Protein AF-A0A3D9AKV2-F1 (afdb_monomer)

Structure (mmCIF, N/CA/C/O backbone):
data_AF-A0A3D9AKV2-F1
#
_entry.id   AF-A0A3D9AKV2-F1
#
loop_
_atom_site.group_PDB
_atom_site.id
_atom_site.type_symbol
_atom_site.label_atom_id
_atom_site.label_alt_id
_atom_site.label_comp_id
_atom_site.label_asym_id
_atom_site.label_entity_id
_atom_site.label_seq_id
_atom_site.pdbx_PDB_ins_code
_atom_site.Cartn_x
_atom_site.Cartn_y
_atom_site.Cartn_z
_atom_site.occupancy
_atom_site.B_iso_or_equiv
_atom_site.auth_seq_id
_atom_site.auth_comp_id
_atom_site.auth_asym_id
_atom_site.auth_atom_id
_atom_site.pdbx_PDB_model_num
ATOM 1 N N . MET A 1 1 ? 66.372 -27.937 -24.103 1.00 39.69 1 MET A N 1
ATOM 2 C CA . MET A 1 1 ? 66.179 -26.547 -24.578 1.00 39.69 1 MET A CA 1
ATOM 3 C C . MET A 1 1 ? 64.820 -26.490 -25.271 1.00 39.69 1 MET A C 1
ATOM 5 O O . MET A 1 1 ? 64.620 -27.215 -26.226 1.00 39.69 1 MET A O 1
ATOM 9 N N . ARG A 1 2 ? 63.807 -25.932 -24.592 1.00 44.03 2 ARG A N 1
ATOM 10 C CA . ARG A 1 2 ? 63.192 -24.616 -24.896 1.00 44.03 2 ARG A CA 1
ATOM 11 C C . ARG A 1 2 ? 61.989 -24.788 -25.851 1.00 44.03 2 ARG A C 1
ATOM 13 O O . ARG A 1 2 ? 62.161 -24.865 -27.052 1.00 44.03 2 ARG A O 1
ATOM 20 N N . ARG A 1 3 ? 60.822 -25.160 -25.304 1.00 46.88 3 ARG A N 1
ATOM 21 C CA . ARG A 1 3 ? 59.640 -24.294 -25.066 1.00 46.88 3 ARG A CA 1
ATOM 22 C C . ARG A 1 3 ? 59.208 -23.492 -26.302 1.00 46.88 3 ARG A C 1
ATOM 24 O O . ARG A 1 3 ? 59.866 -22.508 -26.610 1.00 46.88 3 ARG A O 1
ATOM 31 N N . LEU A 1 4 ? 58.038 -23.817 -26.857 1.00 49.78 4 LEU A N 1
ATOM 32 C CA . LEU A 1 4 ? 56.966 -22.835 -27.062 1.00 49.78 4 LEU A CA 1
ATOM 33 C C . LEU A 1 4 ? 55.617 -23.563 -27.223 1.00 49.78 4 LEU A C 1
ATOM 35 O O . LEU A 1 4 ? 55.312 -24.128 -28.266 1.00 49.78 4 LEU A O 1
ATOM 39 N N . ILE A 1 5 ? 54.837 -23.583 -26.143 1.00 58.41 5 ILE A N 1
ATOM 40 C CA . ILE A 1 5 ? 53.393 -23.828 -26.177 1.00 58.41 5 ILE A CA 1
ATOM 41 C C . ILE A 1 5 ? 52.784 -22.473 -26.525 1.00 58.41 5 ILE A C 1
ATOM 43 O O . ILE A 1 5 ? 52.888 -21.549 -25.718 1.00 58.41 5 ILE A O 1
ATOM 47 N N . THR A 1 6 ? 52.189 -22.331 -27.706 1.00 57.53 6 THR A N 1
ATOM 48 C CA . THR A 1 6 ? 51.453 -21.110 -28.054 1.00 57.53 6 THR A CA 1
ATOM 49 C C . THR A 1 6 ? 49.975 -21.344 -27.779 1.00 57.53 6 THR A C 1
ATOM 51 O O . THR A 1 6 ? 49.249 -21.925 -28.578 1.00 57.53 6 THR A O 1
ATOM 54 N N . PHE A 1 7 ? 49.564 -20.911 -26.591 1.00 53.56 7 PHE A N 1
ATOM 55 C CA . PHE A 1 7 ? 48.181 -20.649 -26.214 1.00 53.56 7 PHE A CA 1
ATOM 56 C C . PHE A 1 7 ? 47.572 -19.640 -27.201 1.00 53.56 7 PHE A C 1
ATOM 58 O O . PHE A 1 7 ? 48.029 -18.499 -27.254 1.00 53.56 7 PHE A O 1
ATOM 65 N N . PHE A 1 8 ? 46.538 -20.023 -27.952 1.00 53.00 8 PHE A N 1
ATOM 66 C CA . PHE A 1 8 ? 45.658 -19.054 -28.609 1.00 53.00 8 PHE A CA 1
ATOM 67 C C . PHE A 1 8 ? 44.476 -18.795 -27.668 1.00 53.00 8 PHE A C 1
ATOM 69 O O . PHE A 1 8 ? 43.520 -19.564 -27.606 1.00 53.00 8 PHE A O 1
ATOM 76 N N . LEU A 1 9 ? 44.628 -17.761 -26.841 1.00 52.38 9 LEU A N 1
ATOM 77 C CA . LEU A 1 9 ? 43.651 -17.261 -25.876 1.00 52.38 9 LEU A CA 1
ATOM 78 C C . LEU A 1 9 ? 43.049 -15.966 -26.444 1.00 52.38 9 LEU A C 1
ATOM 80 O O . LEU A 1 9 ? 43.797 -15.137 -26.956 1.00 52.38 9 LEU A O 1
ATOM 84 N N . PHE A 1 10 ? 41.734 -15.800 -26.255 1.00 48.94 10 PHE A N 1
ATOM 85 C CA . PHE A 1 10 ? 40.869 -14.666 -26.634 1.00 48.94 10 PHE A CA 1
ATOM 86 C C . PHE A 1 10 ? 40.507 -14.624 -28.126 1.00 48.94 10 PHE A C 1
ATOM 88 O O . PHE A 1 10 ? 41.369 -14.633 -28.988 1.00 48.94 10 PHE A O 1
ATOM 95 N N . ILE A 1 11 ? 39.230 -14.605 -28.516 1.00 52.72 11 ILE A N 1
ATOM 96 C CA . ILE A 1 11 ? 38.204 -13.659 -28.065 1.00 52.72 11 ILE A CA 1
ATOM 97 C C . ILE A 1 11 ? 36.896 -14.419 -27.793 1.00 52.72 11 ILE A C 1
ATOM 99 O O . ILE A 1 11 ? 36.273 -14.967 -28.699 1.00 52.72 11 ILE A O 1
ATOM 103 N N . PHE A 1 12 ? 36.491 -14.445 -26.522 1.00 53.69 12 PHE A N 1
ATOM 104 C CA . PHE A 1 12 ? 35.127 -14.764 -26.109 1.00 53.69 12 PHE A CA 1
ATOM 105 C C . PHE A 1 12 ? 34.150 -13.940 -26.959 1.00 53.69 12 PHE A C 1
ATOM 107 O O . PHE A 1 12 ? 34.282 -12.712 -26.958 1.00 53.69 12 PHE A O 1
ATOM 114 N N . PRO A 1 13 ? 33.131 -14.525 -27.611 1.00 53.84 13 PRO A N 1
ATOM 115 C CA . PRO A 1 13 ? 31.965 -13.724 -27.902 1.00 53.84 13 PRO A CA 1
ATOM 116 C C . PRO A 1 13 ? 31.421 -13.346 -26.523 1.00 53.84 13 PRO A C 1
ATOM 118 O O . PRO A 1 13 ? 30.929 -14.198 -25.782 1.00 53.84 13 PRO A O 1
ATOM 121 N N . ILE A 1 14 ? 31.581 -12.081 -26.133 1.00 58.09 14 ILE A N 1
ATOM 122 C CA . ILE A 1 14 ? 30.799 -11.488 -25.052 1.00 58.09 14 ILE A CA 1
ATOM 123 C C . ILE A 1 14 ? 29.373 -11.468 -25.607 1.00 58.09 14 ILE A C 1
ATOM 125 O O . ILE A 1 14 ? 28.901 -10.473 -26.150 1.00 58.09 14 ILE A O 1
ATOM 129 N N . LEU A 1 15 ? 28.727 -12.635 -25.587 1.00 55.19 15 LEU A N 1
ATOM 130 C CA . LEU A 1 15 ? 27.312 -12.793 -25.837 1.00 55.19 15 LEU A CA 1
ATOM 131 C C . LEU A 1 15 ? 26.627 -12.024 -24.717 1.00 55.19 15 LEU A C 1
ATOM 133 O O . LEU A 1 15 ? 26.492 -12.509 -23.600 1.00 55.19 15 LEU A O 1
ATOM 137 N N . ALA A 1 16 ? 26.300 -10.776 -25.036 1.00 55.94 16 ALA A N 1
ATOM 138 C CA . ALA A 1 16 ? 25.063 -10.117 -24.675 1.00 55.94 16 ALA A CA 1
ATOM 139 C C . ALA A 1 16 ? 24.473 -10.548 -23.323 1.00 55.94 16 ALA A C 1
ATOM 141 O O . ALA A 1 16 ? 23.374 -11.091 -23.260 1.00 55.94 16 ALA A O 1
ATOM 142 N N . TYR A 1 17 ? 25.128 -10.184 -22.221 1.00 54.03 17 TYR A N 1
ATOM 143 C CA . TYR A 1 17 ? 24.408 -9.963 -20.966 1.00 54.03 17 TYR A CA 1
ATOM 144 C C . TYR A 1 17 ? 23.706 -8.599 -21.022 1.00 54.03 17 TYR A C 1
ATOM 146 O O . TYR A 1 17 ? 23.885 -7.750 -20.157 1.00 54.03 17 TYR A O 1
ATOM 154 N N . CYS A 1 18 ? 22.907 -8.356 -22.063 1.00 52.75 18 CYS A N 1
ATOM 155 C CA . CYS A 1 18 ? 21.837 -7.380 -21.958 1.00 52.75 18 CYS A CA 1
ATOM 156 C C . CYS A 1 18 ? 20.668 -8.160 -21.362 1.00 52.75 18 CYS A C 1
ATOM 158 O O . CYS A 1 18 ? 19.831 -8.694 -22.086 1.00 52.75 18 CYS A O 1
ATOM 160 N N . GLN A 1 19 ? 20.654 -8.323 -20.036 1.00 56.56 19 GLN A N 1
ATOM 161 C CA . GLN A 1 19 ? 19.398 -8.656 -19.380 1.00 56.56 19 GLN A CA 1
ATOM 162 C C . GLN A 1 19 ? 18.491 -7.458 -19.643 1.00 56.56 19 GLN A C 1
ATOM 164 O O . GLN A 1 19 ? 18.654 -6.411 -19.019 1.00 56.56 19 GLN A O 1
ATOM 169 N N . ALA A 1 20 ? 17.632 -7.571 -20.658 1.00 65.88 20 ALA A N 1
ATOM 170 C CA . ALA A 1 20 ? 16.667 -6.541 -20.991 1.00 65.88 20 ALA A CA 1
ATOM 171 C C . ALA A 1 20 ? 15.881 -6.236 -19.714 1.00 65.88 20 ALA A C 1
ATOM 173 O O . ALA A 1 20 ? 15.201 -7.109 -19.171 1.00 65.88 20 ALA A O 1
ATOM 174 N N . MET A 1 21 ? 16.064 -5.027 -19.181 1.00 68.44 21 MET A N 1
ATOM 175 C CA . MET A 1 21 ? 15.391 -4.614 -17.959 1.00 68.44 21 MET A CA 1
ATOM 176 C C . MET A 1 21 ? 13.880 -4.736 -18.190 1.00 68.44 21 MET A C 1
ATOM 178 O O . MET A 1 21 ? 13.412 -4.309 -19.251 1.00 68.44 21 MET A O 1
ATOM 182 N N . PRO A 1 22 ? 13.111 -5.312 -17.248 1.00 80.44 22 PRO A N 1
ATOM 183 C CA . PRO A 1 22 ? 11.672 -5.432 -17.424 1.00 80.44 22 PRO A CA 1
ATOM 184 C C . PRO A 1 22 ? 11.054 -4.070 -17.752 1.00 80.44 22 PRO A C 1
ATOM 186 O O . PRO A 1 22 ? 11.332 -3.087 -17.066 1.00 80.44 22 PRO A O 1
ATOM 189 N N . THR A 1 23 ? 10.219 -4.000 -18.791 1.00 89.50 23 THR A N 1
ATOM 190 C CA . THR A 1 23 ? 9.714 -2.731 -19.347 1.00 89.50 23 THR A CA 1
ATOM 191 C C . THR A 1 23 ? 9.002 -1.859 -18.307 1.00 89.50 23 THR A C 1
ATOM 193 O O . THR A 1 23 ? 9.115 -0.635 -18.356 1.00 89.50 23 THR A O 1
ATOM 196 N N . TYR A 1 24 ? 8.342 -2.476 -17.320 1.00 94.44 24 TYR A N 1
ATOM 197 C CA . TYR A 1 24 ? 7.634 -1.766 -16.251 1.00 94.44 24 TYR A CA 1
ATOM 198 C C . TYR A 1 24 ? 8.555 -0.931 -15.349 1.00 94.44 24 TYR A C 1
ATOM 200 O O . TYR A 1 24 ? 8.102 0.006 -14.700 1.00 94.44 24 TYR A O 1
ATOM 208 N N . LYS A 1 25 ? 9.868 -1.203 -15.327 1.00 95.38 25 LYS A N 1
ATOM 209 C CA . LYS A 1 25 ? 10.836 -0.445 -14.516 1.00 95.38 25 LYS A CA 1
ATOM 210 C C . LYS A 1 25 ? 10.984 1.018 -14.953 1.00 95.38 25 LYS A C 1
ATOM 212 O O . LYS A 1 25 ? 11.548 1.807 -14.190 1.00 95.38 25 LYS A O 1
ATOM 217 N N . ASN A 1 26 ? 10.481 1.371 -16.137 1.00 94.62 26 ASN A N 1
ATOM 218 C CA . ASN A 1 26 ? 10.454 2.736 -16.670 1.00 94.62 26 ASN A CA 1
ATOM 219 C C . ASN A 1 26 ? 9.115 3.458 -16.451 1.00 94.62 26 ASN A C 1
ATOM 221 O O . ASN A 1 26 ? 8.997 4.621 -16.821 1.00 94.62 26 ASN A O 1
ATOM 225 N N . TRP A 1 27 ? 8.111 2.785 -15.889 1.00 97.00 27 TRP A N 1
ATOM 226 C CA . TRP A 1 27 ? 6.817 3.390 -15.576 1.00 97.00 27 TRP A CA 1
ATOM 227 C C . TRP A 1 27 ? 6.898 4.325 -14.360 1.00 97.00 27 TRP A C 1
ATOM 229 O O . TRP A 1 27 ? 7.911 4.334 -13.652 1.00 97.00 27 TRP A O 1
ATOM 239 N N . ASP A 1 28 ? 5.833 5.099 -14.120 1.00 97.19 28 ASP A N 1
ATOM 240 C CA . ASP A 1 28 ? 5.737 5.985 -12.953 1.00 97.19 28 ASP A CA 1
ATOM 241 C C . ASP A 1 28 ? 5.734 5.172 -11.650 1.00 97.19 28 ASP A C 1
ATOM 243 O O . ASP A 1 28 ? 5.109 4.113 -11.572 1.00 97.19 28 ASP A O 1
ATOM 247 N N . LYS A 1 29 ? 6.487 5.633 -10.648 1.00 97.62 29 LYS A N 1
ATOM 248 C CA . LYS A 1 29 ? 6.889 4.836 -9.478 1.00 97.62 29 LYS A CA 1
ATOM 249 C C . LYS A 1 29 ? 6.349 5.435 -8.196 1.00 97.62 29 LYS A C 1
ATOM 251 O O . LYS A 1 29 ? 6.504 6.628 -7.935 1.00 97.62 29 LYS A O 1
ATOM 256 N N . HIS A 1 30 ? 5.818 4.578 -7.335 1.00 98.31 30 HIS A N 1
ATOM 257 C CA . HIS A 1 30 ? 5.268 4.981 -6.050 1.00 98.31 30 HIS A CA 1
ATOM 258 C C . HIS A 1 30 ? 5.722 4.033 -4.934 1.00 98.31 30 HIS A C 1
ATOM 260 O O . HIS A 1 30 ? 5.462 2.830 -4.973 1.00 98.31 30 HIS A O 1
ATOM 266 N N . ASP A 1 31 ? 6.393 4.582 -3.922 1.00 98.38 31 ASP A N 1
ATOM 267 C CA . ASP A 1 31 ? 6.950 3.814 -2.804 1.00 98.38 31 ASP A CA 1
ATOM 268 C C . ASP A 1 31 ? 5.857 3.282 -1.874 1.00 98.38 31 ASP A C 1
ATOM 270 O O . ASP A 1 31 ? 5.171 4.060 -1.202 1.00 98.38 31 ASP A O 1
ATOM 274 N N . VAL A 1 32 ? 5.758 1.960 -1.760 1.00 98.31 32 VAL A N 1
ATOM 275 C CA . VAL A 1 32 ? 4.897 1.259 -0.804 1.00 98.31 32 VAL A CA 1
ATOM 276 C C . VAL A 1 32 ? 5.690 0.981 0.467 1.00 98.31 32 VAL A C 1
ATOM 278 O O . VAL A 1 32 ? 6.704 0.288 0.443 1.00 98.31 32 VAL A O 1
ATOM 281 N N . ILE A 1 33 ? 5.228 1.511 1.598 1.00 97.88 33 ILE A N 1
ATOM 282 C CA . ILE A 1 33 ? 5.954 1.428 2.876 1.00 97.88 33 ILE A CA 1
ATOM 283 C C . ILE A 1 33 ? 5.369 0.411 3.849 1.00 97.88 33 ILE A C 1
ATOM 285 O O . ILE A 1 33 ? 6.083 -0.042 4.740 1.00 97.88 33 ILE A O 1
ATOM 289 N N . LYS A 1 34 ? 4.079 0.085 3.723 1.00 97.44 34 LYS A N 1
ATOM 290 C CA . LYS A 1 34 ? 3.396 -0.885 4.584 1.00 97.44 34 LYS A CA 1
ATOM 291 C C . LYS A 1 34 ? 2.283 -1.593 3.832 1.00 97.44 34 LYS A C 1
ATOM 293 O O . LYS A 1 34 ? 1.646 -1.011 2.954 1.00 97.44 34 LYS A O 1
ATOM 298 N N . ILE A 1 35 ? 2.030 -2.822 4.257 1.00 97.81 35 ILE A N 1
ATOM 299 C CA . ILE A 1 35 ? 0.923 -3.654 3.808 1.00 97.81 35 ILE A CA 1
ATOM 300 C C . ILE A 1 35 ? 0.022 -3.929 5.009 1.00 97.81 35 ILE A C 1
ATOM 302 O O . ILE A 1 35 ? 0.500 -4.191 6.115 1.00 97.81 35 ILE A O 1
ATOM 306 N N . TYR A 1 36 ? -1.281 -3.879 4.777 1.00 98.06 36 TYR A N 1
ATOM 307 C CA . TYR A 1 36 ? -2.312 -4.129 5.768 1.00 98.06 36 TYR A CA 1
ATOM 308 C C . TYR A 1 36 ? -3.289 -5.190 5.278 1.00 98.06 36 TYR A C 1
ATOM 310 O O . TYR A 1 36 ? -3.469 -5.386 4.074 1.00 98.06 36 TYR A O 1
ATOM 318 N N . GLN A 1 37 ? -3.949 -5.843 6.224 1.00 97.62 37 GLN A N 1
ATOM 319 C CA . GLN A 1 37 ? -5.070 -6.726 5.958 1.00 97.62 37 GLN A CA 1
ATOM 320 C C . GLN A 1 37 ? -6.296 -6.226 6.712 1.00 97.62 37 GLN A C 1
ATOM 322 O O . GLN A 1 37 ? -6.205 -5.881 7.891 1.00 97.62 37 GLN A O 1
ATOM 327 N N . LYS A 1 38 ? -7.432 -6.156 6.018 1.00 97.38 38 LYS A N 1
ATOM 328 C CA . LYS A 1 38 ? -8.709 -5.826 6.647 1.00 97.38 38 LYS A CA 1
ATOM 329 C C . LYS A 1 38 ? -9.224 -7.045 7.405 1.00 97.38 38 LYS A C 1
ATOM 331 O O . LYS A 1 38 ? -9.316 -8.134 6.835 1.00 97.38 38 LYS A O 1
ATOM 336 N N . GLN A 1 39 ? -9.570 -6.839 8.667 1.00 96.38 39 GLN A N 1
ATOM 337 C CA . GLN A 1 39 ? -10.247 -7.806 9.514 1.00 96.38 39 GLN A CA 1
ATOM 338 C C . GLN A 1 39 ? -11.607 -7.231 9.900 1.00 96.38 39 GLN A C 1
ATOM 340 O O . GLN A 1 39 ? -11.674 -6.201 10.569 1.00 96.38 39 GLN A O 1
ATOM 345 N N . GLU A 1 40 ? -12.674 -7.890 9.453 1.00 95.56 40 GLU A N 1
ATOM 346 C CA . GLU A 1 40 ? -14.036 -7.557 9.875 1.00 95.56 40 GLU A CA 1
ATOM 347 C C . GLU A 1 40 ? -14.212 -7.900 11.359 1.00 95.56 40 GLU A C 1
ATOM 349 O O . GLU A 1 40 ? -13.655 -8.886 11.856 1.00 95.56 40 GLU A O 1
ATOM 354 N N . LEU A 1 41 ? -14.985 -7.078 12.055 1.00 95.06 41 LEU A N 1
ATOM 355 C CA . LEU A 1 41 ? -15.311 -7.242 13.465 1.00 95.06 41 LEU A CA 1
ATOM 356 C C . LEU A 1 41 ? -16.761 -7.717 13.624 1.00 95.06 41 LEU A C 1
ATOM 358 O O . LEU A 1 41 ? -17.573 -7.549 12.709 1.00 95.06 41 LEU A O 1
ATOM 362 N N . PRO A 1 42 ? -17.110 -8.316 14.776 1.00 94.94 42 PRO A N 1
ATOM 363 C CA . PRO A 1 42 ? -18.505 -8.537 15.136 1.00 94.94 42 PRO A CA 1
ATOM 364 C C . PRO A 1 42 ? -19.308 -7.230 15.108 1.00 94.94 42 PRO A C 1
ATOM 366 O O . PRO A 1 42 ? -18.761 -6.153 15.351 1.00 94.94 42 PRO A O 1
ATOM 369 N N . ALA A 1 43 ? -20.613 -7.339 14.856 1.00 90.88 43 ALA A N 1
ATOM 370 C CA . ALA A 1 43 ? -21.530 -6.214 15.023 1.00 90.88 43 ALA A CA 1
ATOM 371 C C . ALA A 1 43 ? -21.455 -5.656 16.456 1.00 90.88 43 ALA A C 1
ATOM 373 O O . ALA A 1 43 ? -21.133 -6.396 17.388 1.00 90.88 43 ALA A O 1
ATOM 374 N N . ASP A 1 44 ? -21.747 -4.364 16.600 1.00 92.31 44 ASP A N 1
ATOM 375 C CA . ASP A 1 44 ? -21.747 -3.642 17.879 1.00 92.31 44 ASP A CA 1
ATOM 376 C C . ASP A 1 44 ? -20.370 -3.620 18.582 1.00 92.31 44 ASP A C 1
ATOM 378 O O . ASP A 1 44 ? -20.271 -3.495 19.805 1.00 92.31 44 ASP A O 1
ATOM 382 N N . THR A 1 45 ? -19.281 -3.765 17.811 1.00 95.31 45 THR A N 1
ATOM 383 C CA . THR A 1 45 ? -17.925 -3.512 18.315 1.00 95.31 45 THR A CA 1
ATOM 384 C C . THR A 1 45 ? -17.687 -2.007 18.360 1.00 95.31 45 THR A C 1
ATOM 386 O O . THR A 1 45 ? -17.771 -1.345 17.330 1.00 95.31 45 THR A O 1
ATOM 389 N N . ILE A 1 46 ? -17.330 -1.492 19.535 1.00 95.19 46 ILE A N 1
ATOM 390 C CA . ILE A 1 46 ? -17.015 -0.076 19.755 1.00 95.19 46 ILE A CA 1
ATOM 391 C C . ILE A 1 46 ? -15.512 0.142 19.951 1.00 95.19 46 ILE A C 1
ATOM 393 O O . ILE A 1 46 ? -14.808 -0.751 20.439 1.00 95.19 46 ILE A O 1
ATOM 397 N N . ASP A 1 47 ? -15.021 1.319 19.576 1.00 94.31 47 ASP A N 1
ATOM 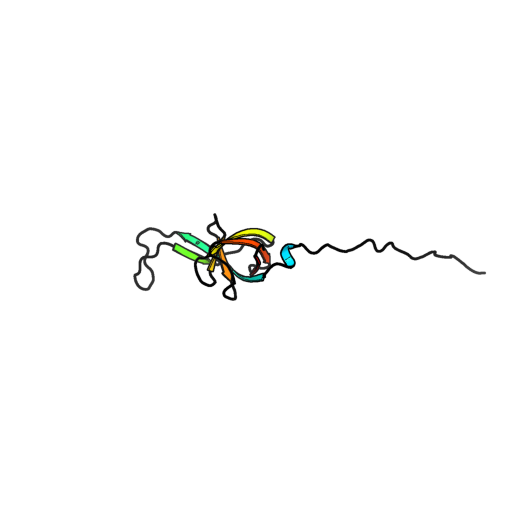398 C CA . ASP A 1 47 ? -13.647 1.744 19.844 1.00 94.31 47 ASP A CA 1
ATOM 399 C C . ASP A 1 47 ? -13.485 2.442 21.213 1.00 94.31 47 ASP A C 1
ATOM 401 O O . ASP A 1 47 ? -14.380 2.430 22.061 1.00 94.31 47 ASP A O 1
ATOM 405 N N . GLU A 1 48 ? -12.299 3.008 21.468 1.00 93.81 48 GLU A N 1
ATOM 406 C CA . GLU A 1 48 ? -11.976 3.686 22.732 1.00 93.81 48 GLU A CA 1
ATOM 407 C C . GLU A 1 48 ? -12.729 5.009 22.945 1.00 93.81 48 GLU A C 1
ATOM 409 O O . GLU A 1 48 ? -12.807 5.496 24.074 1.00 93.81 48 GLU A O 1
ATOM 414 N N . GLU A 1 49 ? -13.307 5.562 21.880 1.00 95.44 49 GLU A N 1
ATOM 415 C CA . GLU A 1 49 ? -14.119 6.779 21.887 1.00 95.44 49 GLU A CA 1
ATOM 416 C C . GLU A 1 49 ? -15.619 6.448 21.998 1.00 95.44 49 GLU A C 1
ATOM 418 O O . GLU A 1 49 ? -16.439 7.338 22.229 1.00 95.44 49 GLU A O 1
ATOM 423 N N . GLY A 1 50 ? -15.970 5.156 21.937 1.00 94.44 50 GLY A N 1
ATOM 424 C CA . GLY A 1 50 ? -17.339 4.655 21.994 1.00 94.44 50 GLY A CA 1
ATOM 425 C C . GLY A 1 50 ? -18.053 4.668 20.643 1.00 94.44 50 GLY A C 1
ATOM 426 O O . GLY A 1 50 ? -19.276 4.542 20.622 1.00 94.44 50 GLY A O 1
ATOM 427 N N . GLU A 1 51 ? -17.318 4.822 19.540 1.00 95.31 51 GLU A N 1
ATOM 428 C CA . GLU A 1 51 ? -17.862 4.825 18.183 1.00 95.31 51 GLU A CA 1
ATOM 429 C C . GLU A 1 51 ? -17.936 3.401 17.619 1.00 95.31 51 GLU A C 1
ATOM 431 O O . GLU A 1 51 ? -17.038 2.577 17.824 1.00 95.31 51 GLU A O 1
ATOM 436 N N . ASP A 1 52 ? -19.005 3.113 16.877 1.00 95.19 52 ASP A N 1
ATOM 437 C CA . ASP A 1 52 ? -19.191 1.815 16.231 1.00 95.19 52 ASP A CA 1
ATOM 438 C C . ASP A 1 52 ? -18.167 1.611 15.107 1.00 95.19 52 ASP A C 1
ATOM 440 O O . ASP A 1 52 ? -18.097 2.368 14.132 1.00 95.19 52 ASP A O 1
ATOM 444 N N . ILE A 1 53 ? -17.417 0.513 15.190 1.00 94.31 53 ILE A N 1
ATOM 445 C CA . ILE A 1 53 ? -16.434 0.115 14.187 1.00 94.31 53 ILE A CA 1
ATOM 446 C C . ILE A 1 53 ? -16.752 -1.267 13.622 1.00 94.31 53 ILE A C 1
ATOM 448 O O . ILE A 1 53 ? -17.041 -2.231 14.324 1.00 94.31 53 ILE A O 1
ATOM 452 N N . THR A 1 54 ? -16.657 -1.387 12.301 1.00 95.19 54 THR A N 1
ATOM 453 C CA . THR A 1 54 ? -16.976 -2.636 11.585 1.00 95.19 54 THR A CA 1
ATOM 454 C C . THR A 1 54 ? -15.736 -3.412 11.160 1.00 95.19 54 THR A C 1
ATOM 456 O O . THR A 1 54 ? -15.819 -4.602 10.868 1.00 95.19 54 THR A O 1
ATOM 459 N N . ALA A 1 55 ? -14.570 -2.763 11.131 1.00 94.62 55 ALA A N 1
ATOM 460 C CA . ALA A 1 55 ? -13.328 -3.388 10.711 1.00 94.62 55 ALA A CA 1
ATOM 461 C C . ALA A 1 55 ? -12.0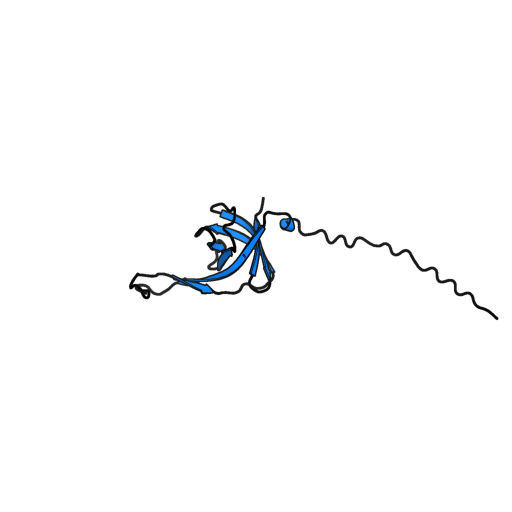97 -2.682 11.276 1.00 94.62 55 ALA A C 1
ATOM 463 O O . ALA A 1 55 ? -12.094 -1.471 11.491 1.00 94.62 55 ALA A O 1
ATOM 464 N N . VAL A 1 56 ? -11.010 -3.442 11.400 1.00 95.62 56 VAL A N 1
ATOM 465 C CA . VAL A 1 56 ? -9.664 -2.922 11.664 1.00 95.62 56 VAL A CA 1
ATOM 466 C C . VAL A 1 56 ? -8.692 -3.320 10.558 1.00 95.62 56 VAL A C 1
ATOM 468 O O . VAL A 1 56 ? -8.876 -4.323 9.865 1.00 95.62 56 VAL A O 1
ATOM 471 N N . TYR A 1 57 ? -7.622 -2.540 10.409 1.00 96.81 57 TYR A N 1
ATOM 472 C CA . TYR A 1 57 ? -6.526 -2.826 9.486 1.00 96.81 57 TYR A CA 1
ATOM 473 C C . TYR A 1 57 ? -5.280 -3.20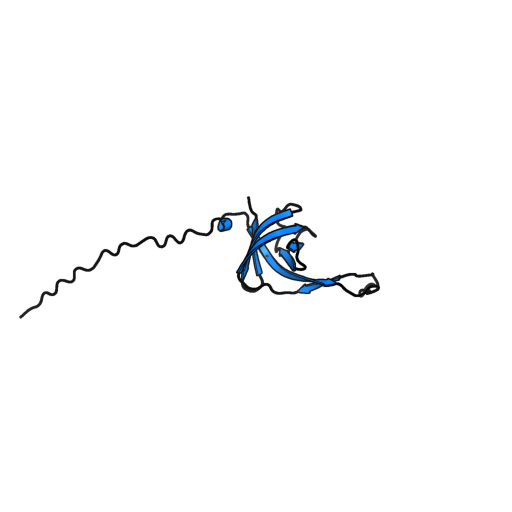7 10.274 1.00 96.81 57 TYR A C 1
ATOM 475 O O . TYR A 1 57 ? -4.675 -2.373 10.948 1.00 96.81 57 TYR A O 1
ATOM 483 N N . THR A 1 58 ? -4.867 -4.466 10.172 1.00 96.38 58 THR A N 1
ATOM 484 C CA . THR A 1 58 ? -3.691 -4.973 10.883 1.00 96.38 58 THR A CA 1
ATOM 485 C C . THR A 1 58 ? -2.492 -5.034 9.950 1.00 96.38 58 THR A C 1
ATOM 487 O O . THR A 1 58 ? -2.621 -5.309 8.755 1.00 96.38 58 THR A O 1
ATOM 490 N N . SER A 1 59 ? -1.305 -4.724 10.479 1.00 96.00 59 SER A N 1
ATOM 491 C CA . SER A 1 59 ? -0.063 -4.826 9.709 1.00 96.00 59 SER A CA 1
ATOM 492 C C . SER A 1 59 ? 0.117 -6.264 9.230 1.00 96.00 59 SER A C 1
ATOM 494 O O . SER A 1 59 ? 0.109 -7.190 10.038 1.00 96.00 59 SER A O 1
ATOM 496 N N . SER A 1 60 ? 0.328 -6.443 7.931 1.00 94.88 60 SER A N 1
ATOM 497 C CA . SER A 1 60 ? 0.457 -7.756 7.301 1.00 94.88 60 SER A CA 1
ATOM 498 C C . SER A 1 60 ? 1.723 -7.831 6.446 1.00 94.88 60 SER A C 1
ATOM 500 O O . SER A 1 60 ? 2.512 -6.880 6.390 1.00 94.88 60 SER A O 1
ATOM 502 N N . LYS A 1 61 ? 1.947 -8.998 5.837 1.00 93.62 61 LYS A N 1
ATOM 503 C CA . LYS A 1 61 ? 3.059 -9.260 4.926 1.00 93.62 61 LYS A CA 1
ATOM 504 C C . LYS A 1 61 ? 2.577 -9.915 3.644 1.00 93.62 61 LYS A C 1
ATOM 506 O O . LYS A 1 61 ? 1.822 -10.882 3.688 1.00 93.62 61 LYS A O 1
ATOM 511 N N . LEU A 1 62 ? 3.076 -9.423 2.515 1.00 93.88 62 LEU A N 1
ATOM 512 C CA . LEU A 1 62 ? 3.058 -10.167 1.258 1.00 93.88 62 LEU A CA 1
ATOM 513 C C . LEU A 1 62 ? 4.379 -10.914 1.100 1.00 93.88 62 LEU A C 1
ATOM 515 O O . LEU A 1 62 ? 5.411 -10.498 1.627 1.00 93.88 62 LEU A O 1
ATOM 519 N N . ARG A 1 63 ? 4.333 -12.031 0.376 1.00 95.50 63 ARG A N 1
ATOM 520 C CA . ARG A 1 63 ? 5.551 -12.715 -0.056 1.00 95.50 63 ARG A CA 1
ATOM 521 C C . ARG A 1 63 ? 6.323 -11.784 -0.994 1.00 95.50 63 ARG A C 1
ATOM 523 O O . ARG A 1 63 ? 5.716 -11.086 -1.802 1.00 95.50 63 ARG A O 1
ATOM 530 N N . ASP A 1 64 ? 7.645 -11.806 -0.904 1.00 97.31 64 ASP A N 1
ATOM 531 C CA . ASP A 1 64 ? 8.485 -11.083 -1.855 1.00 97.31 64 ASP A CA 1
ATOM 532 C C . ASP A 1 64 ? 8.209 -11.584 -3.280 1.00 97.31 64 ASP A C 1
ATOM 534 O O . ASP A 1 64 ? 8.041 -12.788 -3.520 1.00 97.31 64 ASP A O 1
ATOM 538 N N . GLY A 1 65 ? 8.120 -10.656 -4.228 1.00 97.25 65 GLY A N 1
ATOM 539 C CA . GLY A 1 65 ? 7.730 -10.984 -5.590 1.00 97.25 65 GLY A CA 1
ATOM 540 C C . GLY A 1 65 ? 7.173 -9.809 -6.377 1.00 97.25 65 GLY A C 1
ATOM 541 O O . GLY A 1 65 ? 7.140 -8.673 -5.913 1.00 97.25 65 GLY A O 1
ATOM 542 N N . ILE A 1 66 ? 6.746 -10.120 -7.598 1.00 97.81 66 ILE A N 1
ATOM 543 C CA . ILE A 1 66 ? 6.201 -9.175 -8.569 1.00 97.81 66 ILE A CA 1
ATOM 544 C C . ILE A 1 66 ? 4.758 -9.590 -8.856 1.00 97.81 66 ILE A C 1
ATOM 546 O O . ILE A 1 66 ? 4.502 -10.754 -9.167 1.00 97.81 66 ILE A O 1
ATOM 550 N N . TYR A 1 67 ? 3.833 -8.641 -8.758 1.00 97.56 67 TYR A N 1
ATOM 551 C CA . TYR A 1 67 ? 2.397 -8.854 -8.895 1.00 97.56 67 TYR A CA 1
ATOM 552 C C . TYR A 1 67 ? 1.818 -7.855 -9.896 1.00 97.56 67 TYR A C 1
ATOM 554 O O . TYR A 1 67 ? 2.048 -6.658 -9.756 1.00 97.56 67 TYR A O 1
ATOM 562 N N . GLU A 1 68 ? 1.049 -8.319 -10.879 1.00 97.94 68 GLU A N 1
ATOM 563 C CA . GLU A 1 68 ? 0.176 -7.439 -11.666 1.00 97.94 68 GLU A CA 1
ATOM 564 C C . GLU A 1 68 ? -1.127 -7.248 -10.888 1.00 97.94 68 GLU A C 1
ATOM 566 O O . GLU A 1 68 ? -1.788 -8.227 -10.537 1.00 97.94 68 GLU A O 1
ATOM 571 N N . ILE A 1 69 ? -1.442 -6.000 -10.540 1.00 98.31 69 ILE A N 1
ATOM 572 C CA . ILE A 1 69 ? -2.571 -5.655 -9.676 1.00 98.31 69 ILE A CA 1
ATOM 573 C C . ILE A 1 69 ? -3.285 -4.400 -10.168 1.00 98.31 69 ILE A C 1
ATOM 575 O O . ILE A 1 69 ? -2.694 -3.557 -10.837 1.00 98.31 69 ILE A O 1
ATOM 579 N N . GLU A 1 70 ? -4.526 -4.243 -9.724 1.00 98.62 70 GLU A N 1
ATOM 580 C CA . GLU A 1 70 ? -5.274 -2.993 -9.808 1.00 98.62 70 GLU A CA 1
ATOM 581 C C . GLU A 1 70 ? -5.450 -2.424 -8.397 1.00 98.62 70 GLU A C 1
ATOM 583 O O . GLU A 1 70 ? -5.806 -3.144 -7.456 1.00 98.62 70 GLU A O 1
ATOM 588 N N . LEU A 1 71 ? -5.192 -1.130 -8.234 1.00 98.44 71 LEU A N 1
ATOM 589 C CA . LEU A 1 71 ? -5.389 -0.422 -6.976 1.00 98.44 71 LEU A CA 1
ATOM 590 C C . LEU A 1 71 ? -6.705 0.340 -6.982 1.00 98.44 71 LEU A C 1
ATOM 592 O O . LEU A 1 71 ? -7.018 1.009 -7.955 1.00 98.44 71 LEU A O 1
ATOM 596 N N . TYR A 1 72 ? -7.425 0.300 -5.862 1.00 98.25 72 TYR A N 1
ATOM 597 C CA . TYR A 1 72 ? -8.591 1.140 -5.598 1.00 98.25 72 TYR A CA 1
ATOM 598 C C . TYR A 1 72 ? -8.293 2.137 -4.475 1.00 98.25 72 TYR A C 1
ATOM 600 O O . TYR A 1 72 ? -7.828 1.760 -3.395 1.00 98.25 72 TYR A O 1
ATOM 608 N N . LYS A 1 73 ? -8.557 3.420 -4.719 1.00 98.12 73 LYS A N 1
ATOM 609 C CA . LYS A 1 73 ? -8.269 4.498 -3.769 1.00 98.12 73 LYS A CA 1
ATOM 610 C C . LYS A 1 73 ? -9.245 4.507 -2.594 1.00 98.12 73 LYS A C 1
ATOM 612 O O . LYS A 1 73 ? -10.436 4.735 -2.780 1.00 98.12 73 LYS A O 1
ATOM 617 N N . ILE A 1 74 ? -8.716 4.362 -1.377 1.00 97.25 74 ILE A N 1
ATOM 618 C CA . ILE A 1 74 ? -9.480 4.526 -0.129 1.00 97.25 74 ILE A CA 1
ATOM 619 C C . ILE A 1 74 ? -9.272 5.932 0.437 1.00 97.25 74 ILE A C 1
ATOM 621 O O . ILE A 1 74 ? -10.220 6.604 0.831 1.00 97.25 74 ILE A O 1
ATOM 625 N N . SER A 1 75 ? -8.023 6.400 0.459 1.00 97.00 75 SER A N 1
ATOM 626 C CA . SER A 1 75 ? -7.665 7.749 0.901 1.00 97.00 75 SER A CA 1
ATOM 627 C C . SER A 1 75 ? -6.434 8.270 0.150 1.00 97.00 75 SER A C 1
ATOM 629 O O . SER A 1 75 ? -6.024 7.712 -0.866 1.00 97.00 75 SER A O 1
ATOM 631 N N . SER A 1 76 ? -5.836 9.373 0.607 1.00 97.19 76 SER A N 1
ATOM 632 C CA . SER A 1 76 ? -4.697 10.014 -0.067 1.00 97.19 76 SER A CA 1
ATOM 633 C C . SER A 1 76 ? -3.524 9.059 -0.317 1.00 97.19 76 SER A C 1
ATOM 635 O O . SER A 1 76 ? -2.969 9.052 -1.413 1.00 97.19 76 SER A O 1
ATOM 637 N N . LYS A 1 77 ? -3.166 8.236 0.673 1.00 98.31 77 LYS A N 1
ATOM 638 C CA . LYS A 1 77 ? -2.025 7.306 0.615 1.00 98.31 77 LYS A CA 1
ATOM 639 C C . LYS A 1 77 ? -2.416 5.842 0.787 1.00 98.31 77 LYS A C 1
ATOM 641 O O . LYS A 1 77 ? -1.546 4.983 0.673 1.00 98.31 77 LYS A O 1
ATOM 646 N N . PHE A 1 78 ? -3.679 5.562 1.095 1.00 98.25 78 PHE A N 1
ATOM 647 C CA . PHE A 1 78 ? -4.158 4.227 1.434 1.00 98.25 78 PHE A CA 1
ATOM 648 C C . PHE A 1 78 ? -5.026 3.670 0.309 1.00 98.25 78 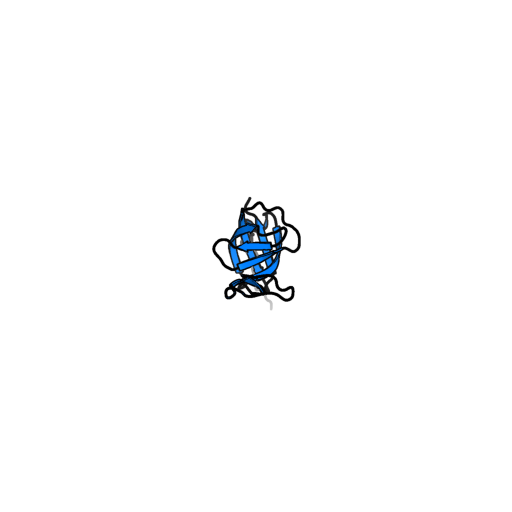PHE A C 1
ATOM 650 O O . PHE A 1 78 ? -6.005 4.301 -0.097 1.00 98.25 78 PHE A O 1
ATOM 657 N N . TYR A 1 79 ? -4.641 2.508 -0.209 1.00 98.50 79 TYR A N 1
ATOM 658 C CA . TYR A 1 79 ? -5.259 1.889 -1.379 1.00 98.50 79 TYR A CA 1
ATOM 659 C C . TYR A 1 79 ? -5.514 0.412 -1.106 1.00 98.50 79 TYR A C 1
ATOM 661 O O . TYR A 1 79 ? -4.734 -0.244 -0.417 1.00 98.50 79 TYR A O 1
ATOM 669 N N . GLN A 1 80 ? -6.597 -0.115 -1.658 1.00 98.44 80 GLN A N 1
ATOM 670 C CA . GLN A 1 80 ? -6.913 -1.536 -1.652 1.00 98.44 80 GLN A CA 1
ATOM 671 C C . GLN A 1 80 ? -6.351 -2.188 -2.915 1.00 98.44 80 GLN A C 1
ATOM 673 O O . GLN A 1 80 ? -6.489 -1.634 -4.002 1.00 98.44 80 GLN A O 1
ATOM 678 N N . ILE A 1 81 ? -5.785 -3.387 -2.796 1.00 98.06 81 ILE A N 1
ATOM 679 C CA . ILE A 1 81 ? -5.563 -4.258 -3.954 1.00 98.06 81 ILE A CA 1
ATOM 680 C C . ILE A 1 81 ? -6.926 -4.842 -4.340 1.00 98.06 81 ILE A C 1
ATOM 682 O O . ILE A 1 81 ? -7.520 -5.597 -3.559 1.00 98.06 81 ILE A O 1
ATOM 686 N N . ARG A 1 82 ? -7.456 -4.461 -5.507 1.00 97.25 82 ARG A N 1
ATOM 687 C CA . ARG A 1 82 ? -8.834 -4.775 -5.907 1.00 97.25 82 ARG A CA 1
ATOM 688 C C . ARG A 1 82 ? -9.098 -6.281 -5.862 1.00 97.25 82 ARG A C 1
ATOM 690 O O . ARG A 1 82 ? -8.273 -7.090 -6.273 1.00 97.25 82 ARG A O 1
ATOM 697 N N . GLY A 1 83 ? -10.269 -6.655 -5.346 1.00 95.12 83 GLY A N 1
ATOM 698 C CA . GLY A 1 83 ? -10.678 -8.059 -5.228 1.00 95.12 83 GLY A CA 1
ATOM 699 C C . GLY A 1 83 ? -10.010 -8.820 -4.077 1.00 95.12 83 GLY A C 1
ATOM 700 O O . GLY A 1 83 ? -10.169 -10.033 -3.982 1.00 95.12 83 GLY A O 1
ATOM 701 N N . SER A 1 84 ? -9.287 -8.129 -3.191 1.00 95.81 84 SER A N 1
ATOM 702 C CA . SER A 1 84 ? -8.663 -8.724 -2.007 1.00 95.81 84 SER A CA 1
ATOM 703 C C . SER A 1 84 ? -8.951 -7.923 -0.736 1.00 95.81 84 SER A C 1
ATOM 705 O O . SER A 1 84 ? -9.341 -6.758 -0.793 1.00 95.81 84 SER A O 1
ATOM 707 N N . ASN A 1 85 ? -8.671 -8.528 0.420 1.00 96.56 85 ASN A N 1
ATOM 708 C CA . ASN A 1 85 ? -8.657 -7.840 1.715 1.00 96.56 85 ASN A CA 1
ATOM 709 C C . ASN A 1 85 ? -7.275 -7.247 2.048 1.00 96.56 85 ASN A C 1
ATOM 711 O O . ASN A 1 85 ? -6.986 -6.981 3.215 1.00 96.56 85 ASN A O 1
ATOM 715 N N . THR A 1 86 ? -6.407 -7.069 1.047 1.00 97.31 86 THR A N 1
ATOM 716 C CA . THR A 1 86 ? -5.057 -6.524 1.205 1.00 97.31 86 THR A CA 1
ATOM 717 C C . THR A 1 86 ? -5.023 -5.059 0.796 1.00 97.31 86 THR A C 1
ATOM 719 O O . THR A 1 86 ? -5.553 -4.664 -0.241 1.00 97.31 86 THR A O 1
ATOM 722 N N . TYR A 1 87 ? -4.364 -4.253 1.617 1.00 98.25 87 TYR A N 1
ATOM 723 C CA . TYR A 1 87 ? -4.258 -2.814 1.450 1.00 98.25 87 TYR A CA 1
ATOM 724 C C . TYR A 1 87 ? -2.796 -2.399 1.514 1.00 98.25 87 TYR A C 1
ATOM 726 O O . TYR A 1 87 ? -1.989 -3.019 2.208 1.00 98.25 87 TYR A O 1
ATOM 734 N N . ILE A 1 88 ? -2.454 -1.333 0.807 1.00 98.06 88 ILE A N 1
ATOM 735 C CA . ILE A 1 88 ? -1.110 -0.772 0.774 1.00 98.06 88 ILE A CA 1
ATOM 736 C C . ILE A 1 88 ? -1.131 0.684 1.221 1.00 98.06 88 ILE A C 1
ATOM 738 O O . ILE A 1 88 ? -2.086 1.427 0.982 1.00 98.06 88 ILE A O 1
ATOM 742 N N . LEU A 1 89 ? -0.047 1.088 1.874 1.00 98.38 89 LEU A N 1
ATOM 743 C CA . LEU A 1 89 ? 0.200 2.464 2.271 1.00 98.38 89 LEU A CA 1
ATOM 744 C C . LEU A 1 89 ? 1.414 2.998 1.516 1.00 98.38 89 LEU A C 1
ATOM 746 O O . LEU A 1 89 ? 2.514 2.450 1.632 1.00 98.38 89 LEU A O 1
ATOM 750 N N . PHE A 1 90 ? 1.221 4.094 0.791 1.00 98.56 90 PHE A N 1
ATOM 751 C CA . PHE A 1 90 ? 2.299 4.798 0.108 1.00 98.56 90 PHE A CA 1
ATOM 752 C C . PHE A 1 90 ? 3.055 5.754 1.039 1.00 98.56 90 PHE A C 1
ATOM 754 O O . PHE A 1 90 ? 2.483 6.335 1.965 1.00 98.56 90 PHE A O 1
ATOM 761 N N . ARG A 1 91 ? 4.349 5.973 0.765 1.00 98.19 91 ARG A N 1
ATOM 762 C CA . ARG A 1 91 ? 5.179 6.975 1.465 1.00 98.19 91 ARG A CA 1
ATOM 763 C C . ARG A 1 91 ? 4.618 8.389 1.277 1.00 98.19 91 ARG A C 1
ATOM 765 O O . ARG A 1 91 ? 4.406 9.136 2.240 1.00 98.19 91 ARG A O 1
ATOM 772 N N . TYR A 1 92 ? 4.343 8.743 0.026 1.00 97.56 92 TYR A N 1
ATOM 773 C CA . TYR A 1 92 ? 3.782 10.024 -0.401 1.00 97.56 92 TYR A CA 1
ATOM 774 C C . TYR A 1 92 ? 2.449 9.801 -1.109 1.00 97.56 92 TYR A C 1
ATOM 776 O O . TYR A 1 92 ? 2.154 8.687 -1.523 1.00 97.56 92 TYR A O 1
ATOM 784 N N . THR A 1 93 ? 1.631 10.847 -1.215 1.00 97.19 93 THR A N 1
ATOM 785 C CA . THR A 1 93 ? 0.387 10.790 -1.994 1.00 97.19 93 THR A CA 1
ATOM 786 C C . THR A 1 93 ? 0.759 10.539 -3.456 1.00 97.19 93 THR A C 1
ATOM 788 O O . THR A 1 93 ? 1.412 11.404 -4.042 1.00 97.19 93 THR A O 1
ATOM 791 N N . PRO A 1 94 ? 0.416 9.379 -4.040 1.00 96.69 94 PRO A N 1
ATOM 792 C CA . PRO A 1 94 ? 0.792 9.073 -5.410 1.00 96.69 94 PRO A CA 1
ATOM 793 C C . PRO A 1 94 ? -0.164 9.770 -6.391 1.00 96.69 94 PRO A C 1
ATOM 795 O O . PRO A 1 94 ? -1.293 10.124 -6.032 1.00 96.69 94 PRO A O 1
ATOM 798 N N . TYR A 1 95 ? 0.270 9.951 -7.638 1.00 95.00 95 TYR A N 1
ATOM 799 C CA . TYR A 1 95 ? -0.561 10.518 -8.704 1.00 95.00 95 TYR A CA 1
ATOM 800 C C . TYR A 1 95 ? -1.394 9.420 -9.393 1.00 95.00 95 TYR A C 1
ATOM 802 O O . TYR A 1 95 ? -1.190 9.053 -10.551 1.00 95.00 95 TYR A O 1
ATOM 810 N N . LEU A 1 96 ? -2.333 8.868 -8.623 1.00 96.50 96 LEU A N 1
ATOM 811 C CA . LEU A 1 96 ? -3.251 7.802 -9.029 1.00 96.50 96 LEU A CA 1
ATOM 812 C C . LEU A 1 96 ? -4.697 8.322 -9.077 1.00 96.50 96 LEU A C 1
ATOM 814 O O . LEU A 1 96 ? -5.101 9.182 -8.281 1.00 96.50 96 LEU A O 1
ATOM 818 N N . TYR A 1 97 ? -5.464 7.794 -10.024 1.00 95.00 97 TYR A N 1
ATOM 819 C CA . TYR A 1 97 ? -6.910 7.918 -10.129 1.00 95.00 97 TYR A CA 1
ATOM 820 C C . TYR A 1 97 ? -7.613 7.070 -9.051 1.00 95.00 97 TYR A C 1
ATOM 822 O O . TYR A 1 97 ? -7.013 6.591 -8.086 1.00 95.00 97 TYR A O 1
ATOM 830 N N . SER A 1 98 ? -8.938 6.940 -9.161 1.00 95.88 98 SER A N 1
ATOM 831 C CA . SER A 1 98 ? -9.711 6.047 -8.290 1.00 95.88 98 SER A CA 1
ATOM 832 C C . SER A 1 98 ? -9.331 4.582 -8.489 1.00 95.88 98 SER A C 1
ATOM 834 O O . SER A 1 98 ? -9.382 3.824 -7.522 1.00 95.88 98 SER A O 1
ATOM 836 N N . TYR A 1 99 ? -8.958 4.224 -9.719 1.00 97.12 99 TYR A N 1
ATOM 837 C CA . TYR A 1 99 ? -8.520 2.897 -10.124 1.00 97.12 99 TYR A CA 1
ATOM 838 C C . TYR A 1 99 ? -7.304 3.028 -11.039 1.00 97.12 99 TYR A C 1
ATOM 840 O O . TYR A 1 99 ? -7.360 3.801 -11.997 1.00 97.12 99 TYR A O 1
ATOM 848 N N . ASP A 1 100 ? -6.240 2.279 -10.763 1.00 98.31 100 ASP A N 1
ATOM 849 C CA . ASP A 1 100 ? -5.073 2.194 -11.645 1.00 98.31 100 ASP A CA 1
ATOM 850 C C . ASP A 1 100 ? -4.489 0.782 -11.631 1.00 98.31 100 ASP A C 1
ATOM 852 O O . ASP A 1 100 ? -4.239 0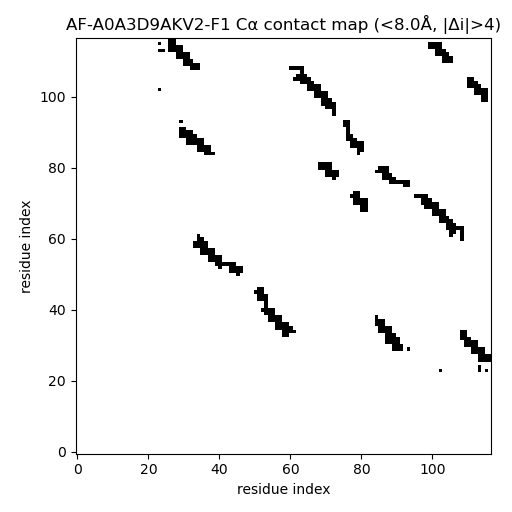.207 -10.567 1.00 98.31 100 ASP A O 1
ATOM 856 N N . ASP A 1 101 ? -4.214 0.261 -12.822 1.00 98.44 101 ASP A N 1
ATOM 857 C CA . ASP A 1 101 ? -3.464 -0.974 -13.020 1.00 98.44 101 ASP A CA 1
ATOM 858 C C . ASP A 1 101 ? -1.958 -0.728 -12.899 1.00 98.44 101 ASP A C 1
ATOM 860 O O . ASP A 1 101 ? -1.442 0.349 -13.216 1.00 98.44 101 ASP A O 1
ATOM 864 N N . GLY A 1 102 ? -1.213 -1.747 -12.488 1.00 98.12 102 GLY A N 1
ATOM 865 C CA . GLY A 1 102 ? 0.237 -1.656 -12.440 1.00 98.12 102 GLY A CA 1
ATOM 866 C C . GLY A 1 102 ? 0.930 -2.902 -11.923 1.00 98.12 102 GLY A C 1
ATOM 867 O O . GLY A 1 102 ? 0.321 -3.937 -11.655 1.00 98.12 102 GLY A O 1
ATOM 868 N N . ILE A 1 103 ? 2.247 -2.782 -11.786 1.00 98.50 103 ILE A N 1
ATOM 869 C CA . ILE A 1 103 ? 3.095 -3.820 -11.211 1.00 98.50 103 ILE A CA 1
ATOM 870 C C . ILE A 1 103 ? 3.461 -3.429 -9.784 1.00 98.50 103 ILE A C 1
ATOM 872 O O . ILE A 1 103 ? 4.078 -2.393 -9.563 1.00 98.50 103 ILE A O 1
ATOM 876 N N . LEU A 1 104 ? 3.122 -4.268 -8.813 1.00 98.25 104 LEU A N 1
ATOM 877 C CA . LEU A 1 104 ? 3.607 -4.169 -7.444 1.00 98.25 104 LEU A CA 1
ATOM 878 C C . LEU A 1 104 ? 4.796 -5.108 -7.256 1.00 98.25 104 LEU A C 1
ATOM 880 O O . LEU A 1 104 ? 4.665 -6.324 -7.370 1.00 98.25 104 LEU A O 1
ATOM 884 N N . GLU A 1 105 ? 5.948 -4.546 -6.925 1.00 98.12 105 GLU A N 1
ATOM 885 C CA . GLU A 1 105 ? 7.144 -5.302 -6.573 1.00 98.12 105 GLU A CA 1
ATOM 886 C C . GLU A 1 105 ? 7.405 -5.177 -5.077 1.00 98.12 105 GLU A C 1
ATOM 888 O O . GLU A 1 105 ? 7.621 -4.073 -4.578 1.00 98.12 105 GLU A O 1
ATOM 893 N N . ILE A 1 106 ? 7.372 -6.305 -4.369 1.00 97.81 106 ILE A N 1
ATOM 894 C CA . ILE A 1 106 ? 7.560 -6.396 -2.921 1.00 97.81 106 ILE A CA 1
ATOM 895 C C . ILE A 1 106 ? 8.911 -7.023 -2.596 1.00 97.81 106 ILE A C 1
ATOM 897 O O . ILE A 1 106 ? 9.281 -8.064 -3.142 1.00 97.81 106 ILE A O 1
ATOM 901 N N . SER A 1 107 ? 9.611 -6.396 -1.654 1.00 95.25 107 SER A N 1
ATOM 902 C CA . SER A 1 107 ? 10.833 -6.888 -1.030 1.00 95.25 107 SER A CA 1
ATOM 903 C C . SER A 1 107 ? 10.875 -6.445 0.435 1.00 95.25 107 SER A C 1
ATOM 905 O O . SER A 1 10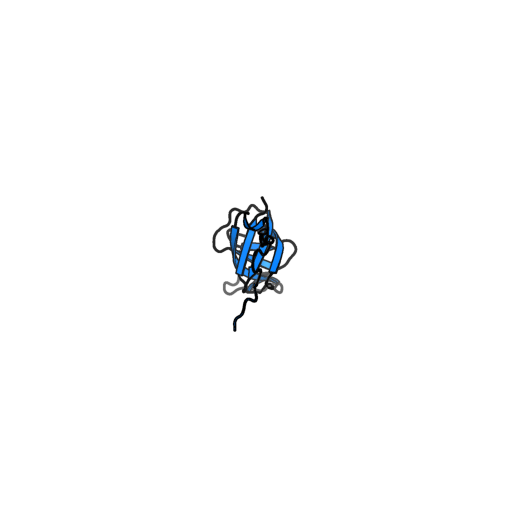7 ? 10.671 -5.267 0.749 1.00 95.25 107 SER A O 1
ATOM 907 N N . TYR A 1 108 ? 11.106 -7.385 1.355 1.00 90.44 108 TYR A N 1
ATOM 908 C CA . TYR A 1 108 ? 11.198 -7.118 2.797 1.00 90.44 108 TYR A CA 1
ATOM 909 C C . TYR A 1 108 ? 9.990 -6.348 3.367 1.00 90.44 108 TYR A C 1
ATOM 911 O O . TYR A 1 108 ? 10.139 -5.445 4.190 1.00 90.44 108 TYR A O 1
ATOM 919 N N . ASN A 1 109 ? 8.774 -6.717 2.948 1.00 86.62 109 ASN A N 1
ATOM 920 C CA . ASN A 1 109 ? 7.505 -6.108 3.384 1.00 86.62 109 ASN A CA 1
ATOM 921 C C . ASN A 1 109 ? 7.314 -4.615 3.038 1.00 86.62 109 ASN A C 1
ATOM 923 O O . ASN A 1 109 ? 6.483 -3.920 3.625 1.00 86.62 109 ASN A O 1
ATOM 927 N N . SER A 1 110 ? 8.087 -4.126 2.080 1.00 94.75 110 SER A N 1
ATOM 928 C CA . SER A 1 110 ? 7.910 -2.830 1.432 1.00 94.75 110 SER A CA 1
ATOM 929 C C . SER A 1 110 ? 8.037 -3.035 -0.071 1.00 94.75 110 SER A C 1
ATOM 931 O O . SER A 1 110 ? 8.253 -4.160 -0.524 1.00 94.75 110 SER A O 1
ATOM 933 N N . GLY A 1 111 ? 7.873 -1.990 -0.869 1.00 97.19 111 GLY A N 1
ATOM 934 C CA . GLY A 1 111 ? 7.978 -2.169 -2.302 1.00 97.19 111 GLY A CA 1
ATOM 935 C C . GLY A 1 111 ? 7.792 -0.913 -3.119 1.00 97.19 111 GLY A C 1
ATOM 936 O O . GLY A 1 111 ? 7.786 0.208 -2.610 1.00 97.19 111 GLY A O 1
ATOM 937 N N . THR A 1 112 ? 7.597 -1.129 -4.408 1.00 98.38 112 THR A N 1
ATOM 938 C CA . THR A 1 112 ? 7.304 -0.079 -5.374 1.00 98.38 112 THR A CA 1
ATOM 939 C C . THR A 1 112 ? 6.133 -0.526 -6.228 1.00 98.38 112 THR A C 1
ATOM 941 O O . THR A 1 112 ? 6.118 -1.641 -6.748 1.00 98.38 112 THR A O 1
ATOM 944 N N . PHE A 1 113 ? 5.146 0.350 -6.367 1.00 98.50 113 PHE A N 1
ATOM 945 C CA . PHE A 1 113 ? 4.105 0.208 -7.368 1.00 98.50 113 PHE A CA 1
ATOM 946 C C . PHE A 1 113 ? 4.506 0.999 -8.613 1.00 98.50 113 PHE A C 1
ATOM 948 O O . PHE A 1 113 ? 4.851 2.178 -8.519 1.00 98.50 113 PHE A O 1
ATOM 955 N N . TYR A 1 114 ? 4.470 0.337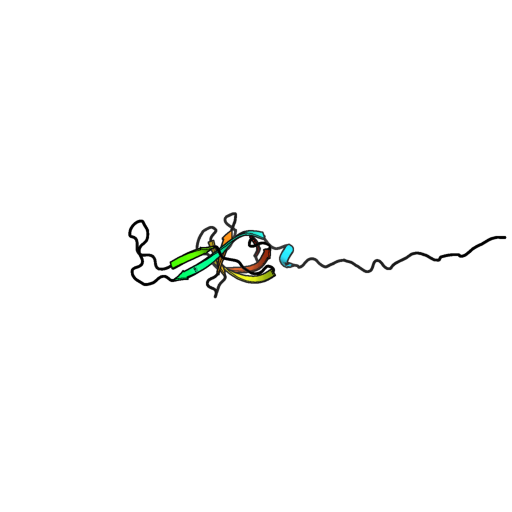 -9.761 1.00 98.50 114 TYR A N 1
ATOM 956 C CA . TYR A 1 114 ? 4.740 0.889 -11.078 1.00 98.50 114 TYR A CA 1
ATOM 957 C C . TYR A 1 114 ? 3.409 1.041 -11.808 1.00 98.50 114 TYR A C 1
ATOM 959 O O . TYR A 1 114 ? 2.813 0.036 -12.203 1.00 98.50 114 TYR A O 1
ATOM 967 N N . LYS A 1 115 ? 2.936 2.276 -11.973 1.00 98.19 115 LYS A N 1
ATOM 968 C CA . LYS A 1 115 ? 1.654 2.576 -12.618 1.00 98.19 115 LYS A CA 1
ATOM 969 C C . LYS A 1 115 ? 1.720 2.253 -14.109 1.00 98.19 115 LYS A C 1
ATOM 971 O O . LYS A 1 115 ? 2.583 2.773 -14.811 1.00 98.19 115 LYS A O 1
ATOM 976 N N . LYS A 1 116 ? 0.796 1.437 -14.610 1.00 97.06 116 LYS A N 1
ATOM 977 C CA . LYS A 1 116 ? 0.686 1.157 -16.044 1.00 97.06 116 LYS A CA 1
ATOM 978 C C . LYS A 1 116 ? 0.337 2.454 -16.802 1.00 97.06 116 LYS A C 1
ATOM 980 O O . LYS A 1 116 ? -0.532 3.189 -16.331 1.00 97.06 116 LYS A O 1
ATOM 985 N N . PRO A 1 117 ? 1.044 2.770 -17.903 1.00 92.25 117 PRO A N 1
ATOM 986 C CA . PRO A 1 117 ? 0.802 3.983 -18.683 1.00 92.25 117 PRO A CA 1
ATOM 987 C C . PRO A 1 117 ? -0.562 3.982 -19.376 1.00 92.25 117 PRO A C 1
ATOM 989 O O . PRO A 1 117 ? -1.061 2.879 -19.704 1.00 92.25 117 PRO A O 1
#

Foldseek 3Di:
DDDDDDDPDDDDPPPDPCPPPPPLVPFDKFKWDFKWFKDFDDFCDADPVRDTDGIDIDTDADDFDKDWFKWADPDQFKTDGPPHRMITGTPGRDPDDRIFIFMWGDDPRITMTGTDD

Radius of gyration: 24.47 Å; Cα contacts (8 Å, |Δi|>4): 216; chains: 1; bounding box: 88×37×51 Å

Sequence (117 aa):
MRRLITFFLFIFPILAYCQAMPTYKNWDKHDVIKIYQKQELPADTIDEEGEDITAVYTSSKLRDGIYEIELYKISSKFYQIRGSNTYILFRYTPYLYSYDDGILEISYNSGTFYKKP

pLDDT: mean 88.64, std 16.66, range [39.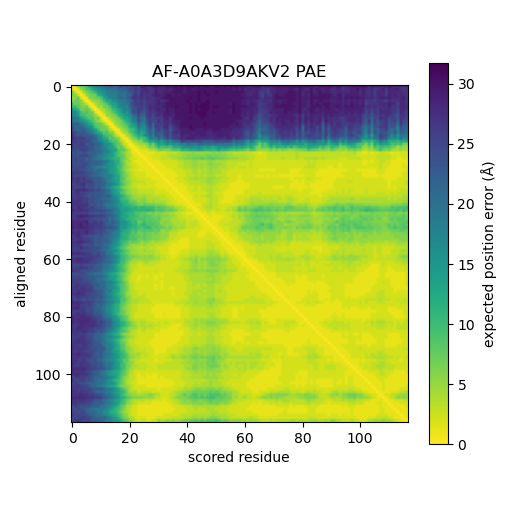69, 98.62]

Nearest PDB structures (foldseek):
  7w4o-assembly1_A  TM=1.537E-01  e=1.443E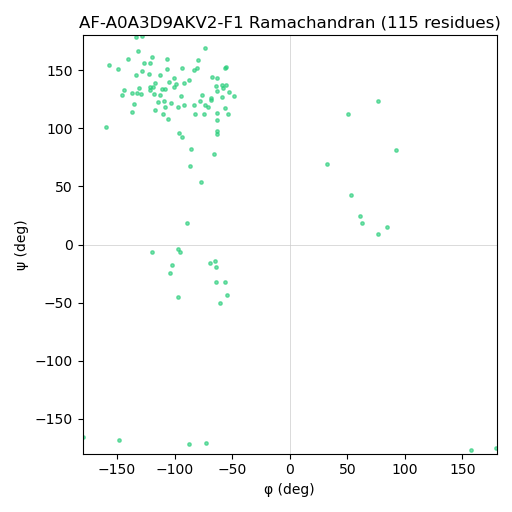+00  Mus musculus
  5svf-assembly1_C  TM=2.340E-01  e=8.265E+00  Homo sapiens

Secondary structure (DSSP, 8-state):
----------------------GGGGSEEEEEEEEEEEEE--TT-B-TTS-B--EEEEEE-PPSEEEEEEEEESSSSEEEETTSSEEEEESS-----SEEEEEEEEETTEEEEEE--

Solvent-accessible surface area (backbone atoms only — not comparable to full-atom values): 7107 Å² total; per-residue (Å²): 138,82,86,84,85,81,81,90,75,86,82,75,79,81,73,72,84,66,75,74,72,64,75,63,79,76,40,56,77,39,52,30,61,40,35,29,33,62,43,80,50,61,86,91,34,58,53,99,87,67,48,82,43,60,62,50,75,44,86,48,74,67,76,68,45,79,40,85,46,42,38,32,57,74,51,75,39,37,29,34,39,65,98,55,60,39,31,39,31,37,75,56,69,60,101,66,63,65,62,46,50,27,40,39,38,36,52,92,54,24,36,40,36,23,44,59,130

Mean predicted aligned error: 9.07 Å